Protein AF-A0A925D9B0-F1 (afdb_monomer_lite)

Structure (mmCIF, N/CA/C/O backbone):
data_AF-A0A925D9B0-F1
#
_entry.id   AF-A0A925D9B0-F1
#
loop_
_atom_site.group_PDB
_atom_site.id
_atom_site.type_symbol
_atom_site.label_atom_id
_atom_site.label_alt_id
_atom_site.label_comp_id
_atom_site.label_asym_id
_atom_site.label_entity_id
_atom_site.label_seq_id
_atom_site.pdbx_PDB_ins_code
_atom_site.Cartn_x
_atom_site.Cartn_y
_atom_site.Cartn_z
_atom_site.occupancy
_atom_site.B_iso_or_equiv
_atom_site.auth_seq_id
_atom_site.auth_comp_id
_atom_site.auth_asym_id
_atom_site.auth_atom_id
_atom_site.pdbx_PDB_model_num
ATOM 1 N N . LYS A 1 1 ? 9.500 -8.554 -19.413 1.00 49.38 1 LYS A N 1
ATOM 2 C CA . LYS A 1 1 ? 8.441 -7.551 -19.143 1.00 49.38 1 LYS A CA 1
ATOM 3 C C . LYS A 1 1 ? 9.084 -6.532 -18.208 1.00 49.38 1 LYS A C 1
ATOM 5 O O . LYS A 1 1 ? 9.432 -6.908 -17.099 1.00 49.38 1 LYS A O 1
ATOM 10 N N . ASP A 1 2 ? 9.442 -5.360 -18.733 1.00 49.19 2 ASP A N 1
ATOM 11 C CA . ASP A 1 2 ? 10.430 -4.440 -18.139 1.00 49.19 2 ASP A CA 1
ATOM 12 C C . ASP A 1 2 ? 9.743 -3.480 -17.149 1.00 49.19 2 ASP A C 1
ATOM 14 O O . ASP A 1 2 ? 9.476 -2.318 -17.451 1.00 49.19 2 ASP A O 1
ATOM 18 N N . TYR A 1 3 ? 9.327 -4.020 -15.999 1.00 53.19 3 TYR A N 1
ATOM 19 C CA . TYR A 1 3 ? 8.603 -3.273 -14.960 1.00 53.19 3 TYR A CA 1
ATOM 20 C C . TYR A 1 3 ? 9.513 -2.342 -14.144 1.00 53.19 3 TYR A C 1
ATOM 22 O O . TYR A 1 3 ? 9.013 -1.430 -13.491 1.00 53.19 3 TYR A O 1
ATOM 30 N N . ASP A 1 4 ? 10.834 -2.517 -14.250 1.00 57.78 4 ASP A N 1
ATOM 31 C CA . ASP A 1 4 ? 11.855 -1.750 -13.524 1.00 57.78 4 ASP A CA 1
ATOM 32 C C . ASP A 1 4 ? 11.921 -0.269 -13.974 1.00 57.78 4 ASP A C 1
ATOM 34 O O . ASP A 1 4 ? 12.551 0.556 -13.314 1.00 57.78 4 ASP A O 1
ATOM 38 N N . ARG A 1 5 ? 11.257 0.096 -15.085 1.00 58.03 5 ARG A N 1
ATOM 39 C CA . ARG A 1 5 ? 11.257 1.461 -15.649 1.00 58.03 5 ARG A CA 1
ATOM 40 C C . ARG A 1 5 ? 10.078 2.343 -15.239 1.00 58.03 5 ARG A C 1
ATOM 42 O O . ARG A 1 5 ? 10.077 3.515 -15.605 1.00 58.03 5 ARG A O 1
ATOM 49 N N . PHE A 1 6 ? 9.072 1.819 -14.537 1.00 63.75 6 PHE A N 1
ATOM 50 C CA . PHE A 1 6 ? 7.958 2.640 -14.054 1.00 63.75 6 PHE A CA 1
ATOM 51 C C . PHE A 1 6 ? 8.254 3.093 -12.620 1.00 63.75 6 PHE A C 1
ATOM 53 O O . PHE A 1 6 ? 8.197 2.267 -11.707 1.00 63.75 6 PHE A O 1
ATOM 60 N N . PRO A 1 7 ? 8.595 4.374 -12.387 1.00 65.81 7 PRO A N 1
ATOM 61 C CA . PRO A 1 7 ? 8.796 4.876 -11.038 1.00 65.81 7 PRO A CA 1
ATOM 62 C C . PRO A 1 7 ? 7.431 4.981 -10.354 1.00 65.81 7 PRO A C 1
ATOM 64 O O . PRO A 1 7 ? 6.760 5.997 -10.450 1.00 65.81 7 PRO A O 1
ATOM 67 N N . LEU A 1 8 ? 7.005 3.904 -9.697 1.00 77.56 8 LEU A N 1
ATOM 68 C CA . LEU A 1 8 ? 5.834 3.915 -8.825 1.00 77.56 8 LEU A CA 1
ATOM 69 C C . LEU A 1 8 ? 6.289 4.471 -7.474 1.00 77.56 8 LEU A C 1
ATOM 71 O O . LEU A 1 8 ? 6.809 3.726 -6.638 1.00 77.56 8 LEU A O 1
ATOM 75 N N . ALA A 1 9 ? 6.231 5.795 -7.330 1.00 76.62 9 ALA A N 1
ATOM 76 C CA . ALA A 1 9 ? 6.752 6.490 -6.160 1.00 76.62 9 ALA A CA 1
ATOM 77 C C . ALA A 1 9 ? 5.746 6.467 -5.008 1.00 76.62 9 ALA A C 1
ATOM 79 O O .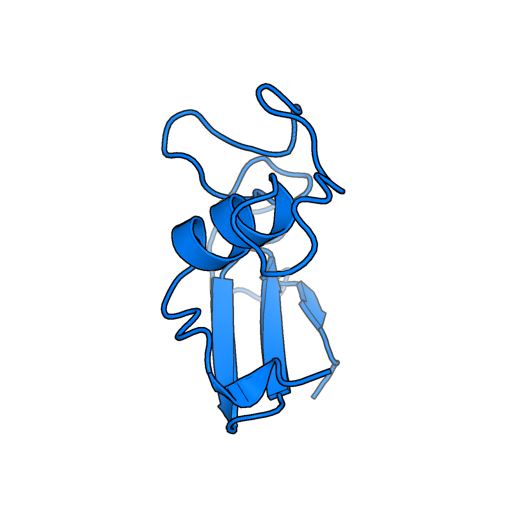 ALA A 1 9 ? 6.141 6.302 -3.853 1.00 76.62 9 ALA A O 1
ATOM 80 N N . ASP A 1 10 ? 4.457 6.590 -5.325 1.00 87.38 10 ASP A N 1
ATOM 81 C CA . ASP A 1 10 ? 3.390 6.673 -4.337 1.00 87.38 10 ASP A CA 1
ATOM 82 C C . ASP A 1 10 ? 2.141 5.852 -4.708 1.00 87.38 10 ASP A C 1
ATOM 84 O O . ASP A 1 10 ? 2.057 5.190 -5.744 1.00 87.38 10 ASP A O 1
ATOM 88 N N . ASN A 1 11 ? 1.146 5.876 -3.819 1.00 95.31 11 ASN A N 1
ATOM 89 C CA . ASN A 1 11 ? -0.116 5.162 -3.996 1.00 95.31 11 ASN A CA 1
ATOM 90 C C . ASN A 1 11 ? -0.848 5.558 -5.298 1.00 95.31 11 ASN A C 1
ATOM 92 O O . ASN A 1 11 ? -1.410 4.691 -5.977 1.00 95.31 11 ASN A O 1
ATOM 96 N N . ALA A 1 12 ? -0.842 6.842 -5.664 1.00 93.81 12 ALA A N 1
ATOM 97 C CA . ALA A 1 12 ? -1.539 7.310 -6.856 1.00 93.81 12 ALA A CA 1
ATOM 98 C C . ALA A 1 12 ? -0.875 6.767 -8.130 1.00 93.81 12 ALA A C 1
ATOM 100 O O . ALA A 1 12 ? -1.584 6.366 -9.057 1.00 93.81 12 ALA A O 1
ATOM 101 N N . ASP A 1 13 ? 0.455 6.642 -8.152 1.00 92.44 13 ASP A N 1
ATOM 102 C CA . ASP A 1 13 ? 1.176 5.996 -9.254 1.00 92.44 13 ASP A CA 1
ATOM 103 C C . ASP A 1 13 ? 0.794 4.518 -9.401 1.00 92.44 13 ASP A C 1
ATOM 105 O O . ASP A 1 13 ? 0.480 4.059 -10.505 1.00 92.44 13 ASP A O 1
ATOM 109 N N . PHE A 1 14 ? 0.763 3.767 -8.292 1.00 94.12 14 PHE A N 1
ATOM 110 C CA . PHE A 1 14 ? 0.303 2.372 -8.297 1.00 94.12 14 PHE A CA 1
ATOM 111 C C . PHE A 1 14 ? -1.139 2.264 -8.799 1.00 94.12 14 PHE A C 1
ATOM 113 O O . PHE A 1 14 ? -1.454 1.406 -9.626 1.00 94.12 14 PHE A O 1
ATOM 120 N N . THR A 1 15 ? -2.014 3.157 -8.343 1.00 96.06 15 THR A N 1
ATOM 121 C CA . THR A 1 15 ? -3.422 3.188 -8.750 1.00 96.06 15 THR A CA 1
ATOM 122 C C . THR A 1 15 ? -3.558 3.465 -10.244 1.00 96.06 15 THR A C 1
ATOM 124 O O . THR A 1 15 ? -4.249 2.732 -10.952 1.00 96.06 15 THR A O 1
ATOM 127 N N . ALA A 1 16 ? -2.844 4.466 -10.756 1.00 94.38 16 ALA A N 1
ATOM 128 C CA . ALA A 1 16 ? -2.807 4.802 -12.172 1.00 94.38 16 ALA A CA 1
ATOM 129 C C . ALA A 1 16 ? -2.294 3.635 -13.028 1.00 94.38 16 ALA A C 1
ATOM 131 O O . ALA A 1 16 ? -2.890 3.313 -14.062 1.00 94.38 16 ALA A O 1
ATOM 132 N N . PHE A 1 17 ? -1.225 2.972 -12.583 1.00 94.06 17 PHE A N 1
ATOM 133 C CA . PHE A 1 17 ? -0.697 1.780 -13.237 1.00 94.06 17 PHE A CA 1
ATOM 134 C C . PHE A 1 17 ? -1.757 0.675 -13.301 1.00 94.06 17 PHE A C 1
ATOM 136 O O . PHE A 1 17 ? -1.989 0.111 -14.373 1.00 94.06 17 PHE A O 1
ATOM 143 N N . LEU A 1 18 ? -2.459 0.404 -12.195 1.00 94.62 18 LEU A N 1
ATOM 144 C CA . LEU A 1 18 ? -3.523 -0.605 -12.129 1.00 94.62 18 LEU A CA 1
ATOM 145 C C . LEU A 1 18 ? -4.761 -0.248 -12.968 1.00 94.62 18 LEU A C 1
ATOM 147 O O . LEU A 1 18 ? -5.456 -1.148 -13.442 1.00 94.62 18 LEU A O 1
ATOM 151 N N . GLN A 1 19 ? -5.003 1.042 -13.202 1.00 96.00 19 GLN A N 1
ATOM 152 C CA . GLN A 1 19 ? -6.077 1.567 -14.052 1.00 96.00 19 GLN A CA 1
ATOM 153 C C . GLN A 1 19 ? -5.714 1.654 -15.543 1.00 96.00 19 GLN A C 1
ATOM 155 O O . GLN A 1 19 ? -6.463 2.226 -16.332 1.00 96.00 19 GLN A O 1
ATOM 160 N N . GLY A 1 20 ? -4.587 1.072 -15.958 1.00 94.38 20 GLY A N 1
ATOM 161 C CA . GLY A 1 20 ? -4.220 0.983 -17.371 1.00 94.38 20 GLY A CA 1
ATOM 162 C C . GLY A 1 20 ? -3.141 1.960 -17.821 1.00 94.38 20 GLY A C 1
ATOM 163 O O . GLY A 1 20 ? -2.713 1.864 -18.972 1.00 94.38 20 GLY A O 1
ATOM 164 N N . LYS A 1 21 ? -2.611 2.831 -16.945 1.00 93.06 21 LYS A N 1
ATOM 165 C CA . LYS A 1 21 ? -1.384 3.606 -17.230 1.00 93.06 21 LYS A CA 1
ATOM 166 C C . LYS A 1 21 ? -0.132 2.738 -17.066 1.00 93.06 21 LYS A C 1
ATOM 168 O O . LYS A 1 21 ? 0.815 3.092 -16.375 1.00 93.06 21 LYS A O 1
ATOM 173 N N . ASN A 1 22 ? -0.155 1.572 -17.699 1.00 91.81 22 ASN A N 1
ATOM 174 C CA . ASN A 1 22 ? 0.930 0.604 -17.742 1.00 91.81 22 ASN A CA 1
ATOM 175 C C . ASN A 1 22 ? 1.261 0.258 -19.206 1.00 91.81 22 ASN A C 1
ATOM 177 O O . ASN A 1 22 ? 0.428 0.483 -20.090 1.00 91.81 22 ASN A O 1
ATOM 181 N N . PRO A 1 23 ? 2.439 -0.331 -19.491 1.00 90.69 23 PRO A N 1
ATOM 182 C CA . PRO A 1 23 ? 2.865 -0.639 -20.862 1.00 90.69 23 PRO A CA 1
ATOM 183 C C . PRO A 1 23 ? 1.904 -1.529 -21.659 1.00 90.69 23 PRO A C 1
ATOM 185 O O . PRO A 1 23 ? 1.930 -1.522 -22.885 1.00 90.69 23 PRO A O 1
ATOM 188 N N . HIS A 1 24 ? 1.056 -2.296 -20.972 1.00 91.62 24 HIS A N 1
ATOM 189 C CA . HIS A 1 24 ? 0.114 -3.220 -21.597 1.00 91.62 24 HIS A CA 1
ATOM 190 C C . HIS A 1 24 ? -1.265 -2.602 -21.827 1.00 91.62 24 HIS A C 1
ATOM 192 O O . HIS A 1 24 ? -2.098 -3.242 -22.461 1.00 91.62 24 HIS A O 1
ATOM 198 N N . ARG A 1 25 ? -1.511 -1.378 -21.335 1.00 92.62 25 ARG A N 1
ATOM 199 C CA . ARG A 1 25 ? -2.807 -0.685 -21.415 1.00 92.62 25 ARG A CA 1
ATOM 200 C C . ARG A 1 25 ? -3.976 -1.514 -20.866 1.00 92.62 25 ARG A C 1
ATOM 202 O O . ARG A 1 25 ? -5.111 -1.366 -21.307 1.00 92.62 25 ARG A O 1
ATOM 209 N N . VAL A 1 26 ? -3.697 -2.387 -19.897 1.00 94.50 26 VAL A N 1
ATOM 210 C CA . VAL A 1 26 ? -4.708 -3.231 -19.246 1.00 94.50 26 VAL A CA 1
ATOM 211 C C . VAL A 1 26 ? -5.137 -2.578 -17.943 1.00 94.50 26 VAL A C 1
ATOM 213 O O . VAL A 1 26 ? -4.305 -2.360 -17.067 1.00 94.50 26 VAL A O 1
ATOM 216 N N . ALA A 1 27 ? -6.428 -2.299 -17.795 1.00 95.94 27 ALA A N 1
ATOM 217 C CA . ALA A 1 27 ? -7.001 -1.864 -16.527 1.00 95.94 27 ALA A CA 1
ATOM 218 C C . ALA A 1 27 ? -7.439 -3.091 -15.712 1.00 95.94 27 ALA A C 1
ATOM 220 O O . ALA A 1 27 ? -8.461 -3.704 -16.012 1.00 95.94 27 ALA A O 1
ATOM 221 N N . TRP A 1 28 ? -6.668 -3.451 -14.683 1.00 95.56 28 TRP A N 1
ATOM 222 C CA . TRP A 1 28 ? -7.065 -4.487 -13.717 1.00 95.56 28 TRP A CA 1
ATOM 223 C C . TRP A 1 28 ? -8.095 -3.962 -12.721 1.00 95.56 28 TRP A C 1
ATOM 225 O O . TRP A 1 28 ? -8.964 -4.701 -12.270 1.00 95.56 28 TRP A O 1
ATOM 235 N N . ILE A 1 29 ? -8.013 -2.670 -12.409 1.00 94.94 29 ILE A N 1
ATOM 236 C CA . ILE A 1 29 ? -9.014 -1.945 -11.637 1.00 94.94 29 ILE A CA 1
ATOM 237 C C . ILE A 1 29 ? -9.618 -0.910 -12.578 1.00 94.94 29 ILE A C 1
ATOM 239 O O . ILE A 1 29 ? -8.907 -0.075 -13.128 1.00 94.94 29 ILE A O 1
ATOM 243 N N . ARG A 1 30 ? -10.931 -0.962 -12.799 1.00 94.38 30 ARG A N 1
ATOM 244 C CA . ARG A 1 30 ? -11.608 0.021 -13.656 1.00 94.38 30 ARG A CA 1
ATOM 245 C C . ARG A 1 30 ? -11.668 1.406 -12.986 1.00 94.38 30 ARG A C 1
ATOM 247 O O . ARG A 1 30 ? -11.747 1.479 -11.757 1.00 94.38 30 ARG A O 1
ATOM 254 N N . PRO A 1 31 ? -11.692 2.508 -13.752 1.00 90.62 31 PRO A N 1
ATOM 255 C CA . PRO A 1 31 ? -12.048 3.819 -13.213 1.00 90.62 31 PRO A CA 1
ATOM 256 C C . PRO A 1 31 ? -13.395 3.775 -12.470 1.00 90.62 31 PRO A C 1
ATOM 258 O O . PRO A 1 31 ? -14.306 3.053 -12.876 1.00 90.62 31 PRO A O 1
ATOM 261 N N . GLY A 1 32 ? -13.509 4.511 -11.361 1.00 92.81 32 GLY A N 1
ATOM 262 C CA . GLY A 1 32 ? -14.706 4.505 -10.506 1.00 92.81 32 GLY A CA 1
ATOM 263 C C . GLY A 1 32 ? -14.886 3.244 -9.649 1.00 92.81 32 GLY A C 1
ATOM 264 O O . GLY A 1 32 ? -15.954 3.035 -9.079 1.00 92.81 32 GLY A O 1
ATOM 265 N N . HIS A 1 33 ? -13.874 2.374 -9.562 1.00 96.25 33 HIS A N 1
ATOM 266 C CA . HIS A 1 33 ? -13.921 1.223 -8.664 1.00 96.25 33 HIS A CA 1
ATOM 267 C C . HIS A 1 33 ? -14.008 1.669 -7.188 1.00 96.25 33 HIS A C 1
ATOM 269 O O . HIS A 1 33 ? -13.251 2.557 -6.802 1.00 96.25 33 HIS A O 1
ATOM 275 N N . PRO A 1 34 ? -14.833 1.026 -6.334 1.00 95.94 34 PRO A N 1
ATOM 276 C CA . PRO A 1 34 ? -15.026 1.437 -4.934 1.00 95.94 34 PRO A CA 1
ATOM 277 C C . PRO A 1 34 ? -13.758 1.456 -4.071 1.00 95.94 34 PRO A C 1
ATOM 279 O O . PRO A 1 34 ? -13.703 2.156 -3.071 1.00 95.94 34 PRO A O 1
ATOM 282 N N . ALA A 1 35 ? -12.740 0.684 -4.457 1.00 96.38 35 ALA A N 1
ATOM 283 C CA . ALA A 1 35 ? -11.438 0.669 -3.787 1.00 96.38 35 ALA A CA 1
ATOM 284 C C . ALA A 1 35 ? -10.528 1.852 -4.168 1.00 96.38 35 ALA A C 1
ATOM 286 O O . ALA A 1 35 ? -9.381 1.878 -3.745 1.00 96.38 35 ALA A O 1
ATOM 287 N N . VAL A 1 36 ? -10.981 2.787 -5.009 1.00 97.88 36 VAL A N 1
ATOM 288 C CA . VAL A 1 36 ? -10.221 3.984 -5.385 1.00 97.88 36 VAL A CA 1
ATOM 289 C C . VAL A 1 36 ? -10.974 5.212 -4.895 1.00 97.88 36 VAL A C 1
ATOM 291 O O . VAL A 1 36 ? -12.126 5.430 -5.265 1.00 97.88 36 VAL A O 1
ATOM 294 N N . ASN A 1 37 ? -10.326 6.016 -4.054 1.00 95.94 37 ASN A N 1
ATOM 295 C CA . ASN A 1 37 ? -10.932 7.222 -3.500 1.00 95.94 37 ASN A CA 1
ATOM 296 C C . ASN A 1 37 ? -10.903 8.405 -4.490 1.00 95.94 37 ASN A C 1
ATOM 298 O O . ASN A 1 37 ? -10.317 8.338 -5.572 1.00 95.94 37 ASN A O 1
ATOM 302 N N . ALA A 1 38 ? -11.514 9.525 -4.092 1.00 95.12 38 ALA A N 1
ATOM 303 C CA . ALA A 1 38 ? -11.572 10.748 -4.898 1.00 95.12 38 ALA A CA 1
ATOM 304 C C . ALA A 1 38 ? -10.192 11.372 -5.193 1.00 95.12 38 ALA A C 1
ATOM 306 O O . ALA A 1 38 ? -10.051 12.100 -6.170 1.00 95.12 38 ALA A O 1
ATOM 307 N N . SER A 1 39 ? -9.172 11.056 -4.391 1.00 94.94 39 SER A N 1
ATOM 308 C CA . SER A 1 39 ? -7.782 11.483 -4.602 1.00 94.94 39 SER A CA 1
ATOM 309 C C . SER A 1 39 ? -6.994 10.530 -5.510 1.00 94.94 39 SER A C 1
ATOM 311 O O . SER A 1 39 ? -5.772 10.629 -5.579 1.00 94.94 39 SER A O 1
ATOM 313 N N . HIS A 1 40 ? -7.670 9.594 -6.187 1.00 95.31 40 HIS A N 1
ATOM 314 C CA . HIS A 1 40 ? -7.070 8.560 -7.037 1.00 95.31 40 HIS A CA 1
ATOM 315 C C . HIS A 1 40 ? -6.097 7.632 -6.303 1.00 95.31 40 HIS A C 1
ATOM 317 O O . HIS A 1 40 ? -5.116 7.169 -6.882 1.00 95.31 40 HIS A O 1
ATOM 323 N N . GLN A 1 41 ? -6.382 7.337 -5.036 1.00 97.25 41 GLN A N 1
ATOM 324 C CA . GLN A 1 41 ? -5.596 6.404 -4.239 1.00 97.25 41 GLN A CA 1
ATOM 325 C C . GLN A 1 41 ? -6.358 5.102 -4.016 1.00 97.25 41 GLN A C 1
ATOM 327 O O . GLN A 1 41 ? -7.552 5.117 -3.707 1.00 97.25 41 GLN A O 1
ATOM 332 N N . LEU A 1 42 ? -5.648 3.984 -4.113 1.00 97.56 42 LEU A N 1
ATOM 333 C CA . LEU A 1 42 ? -6.115 2.672 -3.710 1.00 97.56 42 LEU A CA 1
ATOM 334 C C . LEU A 1 42 ? -6.269 2.635 -2.188 1.00 97.56 42 LEU A C 1
ATOM 336 O O . LEU A 1 42 ? -5.325 2.925 -1.443 1.00 97.56 42 LEU A O 1
ATOM 340 N N . THR A 1 43 ? -7.457 2.269 -1.733 1.00 98.00 43 THR A N 1
ATOM 341 C CA . THR A 1 43 ? -7.795 2.170 -0.319 1.00 98.00 43 THR A CA 1
ATOM 342 C C . THR A 1 43 ? -7.869 0.724 0.139 1.00 98.00 43 THR A C 1
ATOM 344 O O . THR A 1 43 ? -8.172 -0.185 -0.633 1.00 98.00 43 THR A O 1
ATOM 347 N N . ASP A 1 44 ? -7.640 0.518 1.428 1.00 97.06 44 ASP A N 1
ATOM 348 C CA . ASP A 1 44 ? -7.960 -0.728 2.098 1.00 97.06 44 ASP A CA 1
ATOM 349 C C . ASP A 1 44 ? -9.475 -0.909 2.296 1.00 97.06 44 ASP A C 1
ATOM 351 O O . ASP A 1 44 ? -10.304 -0.094 1.873 1.00 97.06 44 ASP A O 1
ATOM 355 N N . ARG A 1 45 ? -9.845 -2.010 2.959 1.00 95.56 45 ARG A N 1
ATOM 356 C CA . ARG A 1 45 ? -11.239 -2.375 3.244 1.00 95.56 45 ARG A CA 1
ATOM 357 C C . ARG A 1 45 ? -11.968 -1.350 4.121 1.00 95.56 45 ARG A C 1
ATOM 359 O O . ARG A 1 45 ? -13.196 -1.310 4.098 1.00 95.56 45 ARG A O 1
ATOM 366 N N . TRP A 1 46 ? -11.242 -0.538 4.885 1.00 95.81 46 TRP A N 1
ATOM 367 C CA . TRP A 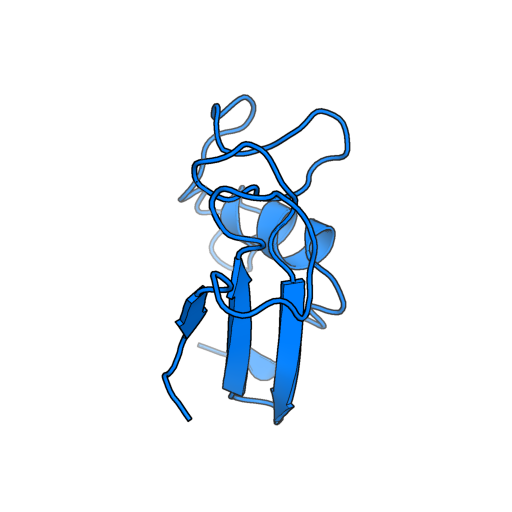1 46 ? -11.802 0.467 5.789 1.00 95.81 46 TRP A CA 1
ATOM 368 C C . TRP A 1 46 ? -11.808 1.874 5.176 1.00 95.81 46 TRP A C 1
ATOM 370 O O . TRP A 1 46 ? -12.162 2.841 5.853 1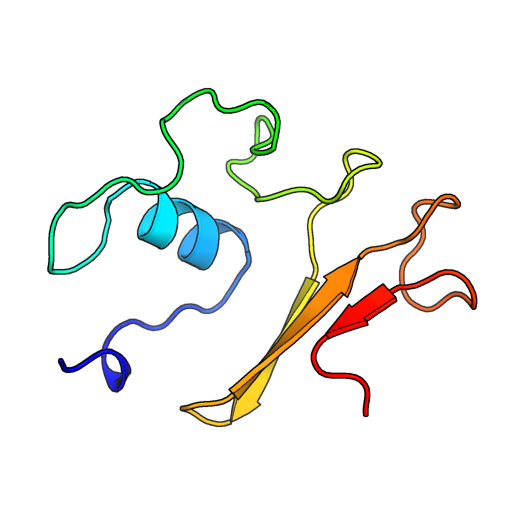.00 95.81 46 TRP A O 1
ATOM 380 N N . GLY A 1 47 ? -11.470 1.987 3.886 1.00 95.75 47 GLY A N 1
ATOM 381 C CA . GLY A 1 47 ? -11.503 3.235 3.127 1.00 95.75 47 GLY A CA 1
ATOM 382 C C . GLY A 1 47 ? -10.287 4.130 3.362 1.00 95.75 47 GLY A C 1
ATOM 383 O O . GLY A 1 47 ? -10.323 5.311 3.005 1.00 95.75 47 GLY A O 1
ATOM 384 N N . ARG A 1 48 ? -9.210 3.609 3.963 1.00 97.62 48 ARG A N 1
ATOM 385 C CA . ARG A 1 48 ? -7.964 4.357 4.160 1.00 97.62 48 ARG A CA 1
ATOM 386 C C . ARG A 1 48 ? -6.980 4.085 3.030 1.00 97.62 48 ARG A C 1
ATOM 388 O O . ARG A 1 48 ? -6.891 2.946 2.581 1.00 97.62 48 ARG A O 1
ATOM 395 N N . PRO A 1 49 ? -6.248 5.100 2.538 1.00 97.75 49 PRO A N 1
ATOM 396 C CA . PRO A 1 49 ? -5.224 4.880 1.525 1.00 97.75 49 PRO A CA 1
ATOM 397 C C . PRO A 1 49 ? -4.189 3.859 2.001 1.00 97.75 49 PRO A C 1
ATOM 399 O O . PRO A 1 49 ? -3.654 3.988 3.101 1.00 97.75 49 PRO A O 1
ATOM 402 N N . LEU A 1 50 ? -3.890 2.873 1.158 1.00 97.38 50 LEU A N 1
ATOM 403 C CA . LEU A 1 50 ? -2.803 1.932 1.413 1.00 97.38 50 LEU A CA 1
ATOM 404 C C . LEU A 1 50 ? -1.458 2.662 1.407 1.00 97.38 50 LEU A C 1
ATOM 406 O O . LEU A 1 50 ? -1.207 3.523 0.559 1.00 97.38 50 LEU A O 1
ATOM 410 N N . PHE A 1 51 ? -0.566 2.283 2.313 1.00 95.50 51 PHE A N 1
ATOM 411 C CA . PHE A 1 51 ? 0.807 2.765 2.306 1.00 95.50 51 PHE A CA 1
ATOM 412 C C . PHE A 1 51 ? 1.696 1.794 1.526 1.00 95.50 51 PHE A C 1
ATOM 414 O O . PHE A 1 51 ? 1.739 0.601 1.826 1.00 95.50 51 PHE A O 1
ATOM 421 N N . PHE A 1 52 ? 2.402 2.313 0.522 1.00 93.88 52 PHE A N 1
ATOM 422 C CA . PHE A 1 52 ? 3.352 1.561 -0.293 1.00 93.88 52 PHE A CA 1
ATOM 423 C C . PHE A 1 52 ? 4.769 1.898 0.176 1.00 93.88 52 PHE A C 1
ATOM 425 O O . PHE A 1 52 ? 5.245 3.016 -0.010 1.00 93.88 52 PHE A O 1
ATOM 432 N N . HIS A 1 53 ? 5.450 0.934 0.787 1.00 89.62 53 HIS A N 1
ATOM 433 C CA . HIS A 1 53 ? 6.827 1.064 1.241 1.00 89.62 53 HIS A CA 1
ATOM 434 C C . HIS A 1 53 ? 7.765 0.355 0.268 1.00 89.62 53 HIS A C 1
ATOM 436 O O . HIS A 1 53 ? 7.805 -0.874 0.211 1.00 89.62 53 HIS A O 1
ATOM 442 N N . ARG A 1 54 ? 8.521 1.116 -0.525 1.00 87.56 54 ARG A N 1
ATOM 443 C CA . ARG A 1 54 ? 9.498 0.528 -1.443 1.00 87.56 54 ARG A CA 1
ATOM 444 C C . ARG A 1 54 ? 10.749 0.098 -0.678 1.00 87.56 54 ARG A C 1
ATOM 446 O O . ARG A 1 54 ? 11.551 0.938 -0.288 1.00 87.56 54 ARG A O 1
ATOM 453 N N . GLU A 1 55 ? 10.919 -1.208 -0.517 1.00 87.88 55 GLU A N 1
ATOM 454 C CA . GLU A 1 55 ? 12.072 -1.817 0.159 1.00 87.88 55 GLU A CA 1
ATOM 455 C C . GLU A 1 55 ? 13.256 -2.001 -0.802 1.00 87.88 55 GLU A C 1
ATOM 457 O O . GLU A 1 55 ? 14.415 -1.894 -0.413 1.00 87.88 55 GLU A O 1
ATOM 462 N N . SER A 1 56 ? 12.980 -2.275 -2.082 1.00 86.06 56 SER A N 1
ATOM 463 C CA . SER A 1 56 ? 13.994 -2.381 -3.139 1.00 86.06 56 SER A CA 1
ATOM 464 C C . SER A 1 56 ? 13.395 -2.083 -4.517 1.00 86.06 56 SER A C 1
ATOM 466 O O . SER A 1 56 ? 12.199 -1.826 -4.642 1.00 86.06 56 SER A O 1
ATOM 468 N N . SER A 1 57 ? 14.200 -2.166 -5.581 1.00 80.06 57 SER A N 1
ATOM 469 C CA . SER A 1 57 ? 13.712 -2.021 -6.962 1.00 80.06 57 SER A CA 1
ATOM 470 C C . SER A 1 57 ? 12.640 -3.046 -7.350 1.00 80.06 57 SER A C 1
ATOM 472 O O . SER A 1 57 ? 11.825 -2.763 -8.220 1.00 80.06 57 SER A O 1
ATOM 474 N N . ARG A 1 58 ? 12.618 -4.219 -6.703 1.00 83.00 58 ARG A N 1
ATOM 475 C CA . ARG A 1 58 ? 11.706 -5.331 -7.032 1.00 83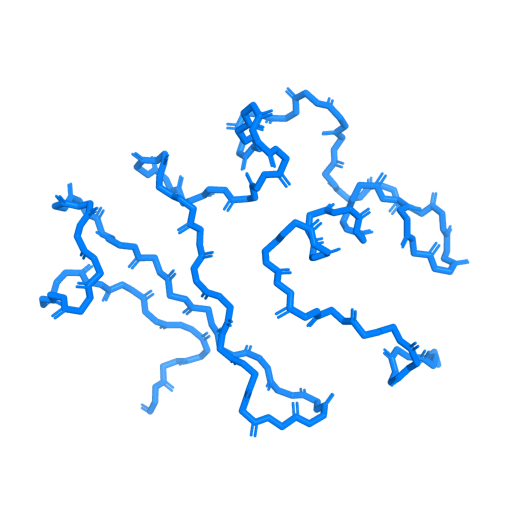.00 58 ARG A CA 1
ATOM 476 C C . ARG A 1 58 ? 10.755 -5.704 -5.902 1.00 83.00 58 ARG A C 1
ATOM 478 O O . ARG A 1 58 ? 10.023 -6.684 -6.022 1.00 83.00 58 ARG A O 1
ATOM 485 N N . ARG A 1 59 ? 10.785 -4.966 -4.792 1.00 87.00 59 ARG A N 1
ATOM 486 C CA . ARG A 1 59 ? 9.999 -5.287 -3.602 1.00 87.00 59 ARG A CA 1
ATOM 487 C C . ARG A 1 59 ? 9.391 -4.027 -3.014 1.00 87.00 59 ARG A C 1
ATOM 489 O O . ARG A 1 59 ? 10.106 -3.123 -2.586 1.00 87.00 59 ARG A O 1
ATOM 496 N N . THR A 1 60 ? 8.068 -4.022 -2.979 1.00 90.12 60 THR A N 1
ATOM 497 C CA . THR A 1 60 ? 7.263 -3.005 -2.316 1.00 90.12 60 THR A CA 1
ATOM 498 C C . THR A 1 60 ? 6.380 -3.713 -1.308 1.00 90.12 60 THR A C 1
ATOM 500 O O . THR A 1 60 ? 5.594 -4.581 -1.690 1.00 90.12 60 THR A O 1
ATOM 503 N N . ALA A 1 61 ? 6.527 -3.358 -0.038 1.00 92.62 61 ALA A N 1
ATOM 504 C CA . ALA A 1 61 ? 5.608 -3.772 1.001 1.00 92.62 61 ALA A CA 1
ATOM 505 C C . ALA A 1 61 ? 4.385 -2.850 1.015 1.00 92.62 61 ALA A C 1
ATOM 507 O O . ALA A 1 61 ? 4.456 -1.665 0.688 1.00 92.62 61 ALA A O 1
ATOM 508 N N . LEU A 1 62 ? 3.252 -3.416 1.389 1.00 94.88 62 LEU A N 1
ATOM 509 C CA . LEU A 1 62 ? 1.961 -2.768 1.476 1.00 94.88 62 LEU A CA 1
ATOM 510 C C . LEU A 1 62 ? 1.515 -2.778 2.933 1.00 94.88 62 LEU A C 1
ATOM 512 O O . LEU A 1 62 ? 1.645 -3.798 3.607 1.00 94.88 62 LEU A O 1
ATOM 516 N N . ARG A 1 63 ? 0.965 -1.666 3.409 1.00 96.81 63 ARG A N 1
ATOM 517 C CA . ARG A 1 63 ? 0.397 -1.549 4.752 1.00 96.81 63 ARG A CA 1
ATOM 518 C C . ARG A 1 63 ? -1.011 -0.969 4.673 1.00 96.81 63 ARG A C 1
ATOM 520 O O . ARG A 1 63 ? -1.224 0.068 4.046 1.00 96.81 63 ARG A O 1
ATOM 527 N N . SER A 1 64 ? -1.958 -1.658 5.296 1.00 97.94 64 SER A N 1
ATOM 528 C CA . SER A 1 64 ? -3.313 -1.171 5.563 1.00 97.94 64 SER A CA 1
ATOM 529 C C . SER A 1 64 ? -3.389 -0.669 6.997 1.00 97.94 64 SER A C 1
ATOM 531 O O . SER A 1 64 ? -2.819 -1.309 7.875 1.00 97.94 64 SER A O 1
ATOM 533 N N . ALA A 1 65 ? -4.118 0.431 7.202 1.00 97.81 65 ALA A N 1
ATOM 534 C CA . ALA A 1 65 ? -4.275 1.106 8.494 1.00 97.81 65 ALA A CA 1
ATOM 535 C C . ALA A 1 65 ? -5.303 0.430 9.422 1.00 97.81 65 ALA 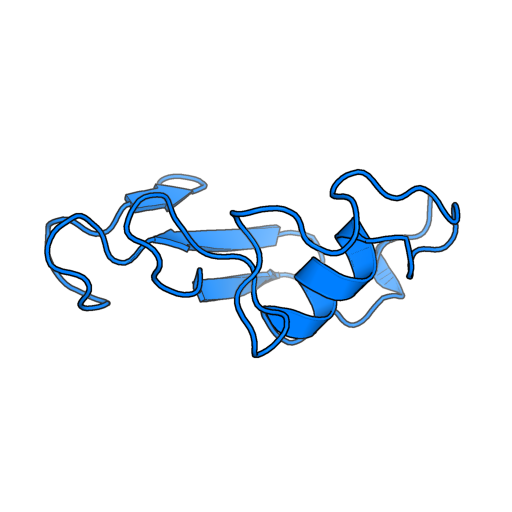A C 1
ATOM 537 O O . ALA A 1 65 ? -5.831 1.070 10.322 1.00 97.81 65 ALA A O 1
ATOM 538 N N . GLY A 1 66 ? -5.691 -0.810 9.116 1.00 97.38 66 GLY A N 1
ATOM 539 C CA . GLY A 1 66 ? -6.576 -1.594 9.966 1.00 97.38 66 GLY A CA 1
ATOM 540 C C . GLY A 1 66 ? -7.979 -1.003 10.202 1.00 97.38 66 GLY A C 1
ATOM 541 O O . GLY A 1 66 ? -8.400 -0.014 9.584 1.00 97.38 66 GLY A O 1
ATOM 542 N N . PRO A 1 67 ? -8.766 -1.661 11.071 1.00 98.12 67 PRO A N 1
ATOM 543 C CA . PRO A 1 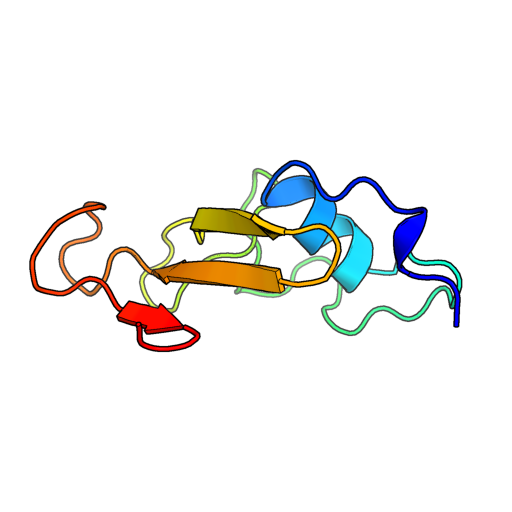67 ? -10.027 -1.138 11.583 1.00 98.12 67 PRO A CA 1
ATOM 544 C C . PRO A 1 67 ? -9.956 0.245 12.240 1.00 98.12 67 PRO A C 1
ATOM 546 O O . PRO A 1 67 ? -10.934 0.991 12.123 1.00 98.12 67 PRO A O 1
ATOM 549 N N . ASP A 1 68 ? -8.867 0.580 12.938 1.00 97.88 68 ASP A N 1
ATOM 550 C CA . ASP A 1 68 ? -8.734 1.834 13.689 1.00 97.88 68 ASP A CA 1
ATOM 551 C C . ASP A 1 68 ? -8.426 3.048 12.794 1.00 97.88 68 ASP A C 1
ATOM 553 O O . ASP A 1 68 ? -8.708 4.190 13.174 1.00 97.88 68 ASP A O 1
ATOM 557 N N . ARG A 1 69 ? -7.984 2.781 11.554 1.00 97.19 69 ARG A N 1
ATOM 558 C CA . ARG A 1 69 ? -7.711 3.738 10.474 1.00 97.19 69 ARG A CA 1
ATOM 559 C C . ARG A 1 69 ? -6.478 4.614 10.697 1.00 97.19 69 ARG A C 1
ATOM 561 O O . ARG A 1 69 ? -6.322 5.619 9.984 1.00 97.19 69 ARG A O 1
ATOM 568 N N . ILE A 1 70 ? -5.614 4.248 11.633 1.00 97.12 70 ILE A N 1
ATOM 569 C CA . ILE A 1 70 ? -4.393 4.955 12.005 1.00 97.12 70 ILE A CA 1
ATOM 570 C C . ILE A 1 70 ? -3.211 4.074 11.600 1.00 97.12 70 ILE A C 1
ATOM 572 O O . ILE A 1 70 ? -3.162 2.902 11.916 1.00 97.12 70 ILE A O 1
ATOM 576 N N . LEU A 1 71 ? -2.244 4.629 10.867 1.00 96.31 71 LEU A N 1
ATOM 577 C CA . LEU A 1 71 ? -1.036 3.869 10.540 1.00 96.31 71 LEU A CA 1
ATOM 578 C C . LEU A 1 71 ? -0.139 3.732 11.775 1.00 96.31 71 LEU A C 1
ATOM 580 O O . LEU A 1 71 ? -0.072 4.633 12.611 1.00 96.31 71 LEU A O 1
ATOM 584 N N . TRP A 1 72 ? 0.644 2.656 11.794 1.00 95.69 72 TRP A N 1
ATOM 585 C CA . TRP A 1 72 ? 1.642 2.331 12.818 1.00 95.69 72 TRP A CA 1
ATOM 586 C C . TRP A 1 72 ? 1.052 1.961 14.180 1.00 95.69 72 TRP A C 1
ATOM 588 O O . TRP A 1 72 ? 1.687 2.151 15.218 1.00 95.69 72 TRP A O 1
ATOM 598 N N . THR A 1 73 ? -0.139 1.381 14.163 1.00 97.00 73 THR A N 1
ATOM 599 C CA . THR A 1 73 ? -0.812 0.779 15.314 1.00 97.00 73 THR A CA 1
ATOM 600 C C . THR A 1 73 ? -0.750 -0.747 15.218 1.00 97.00 73 THR A C 1
ATOM 602 O O . THR A 1 73 ? -0.187 -1.324 14.283 1.00 97.00 73 THR A O 1
ATOM 605 N N . SER A 1 74 ? -1.255 -1.438 16.240 1.00 96.88 74 SER A N 1
ATOM 606 C CA . SER A 1 74 ? -1.155 -2.898 16.331 1.00 96.88 74 SER A CA 1
ATOM 607 C C . SER A 1 74 ? -2.115 -3.656 15.411 1.00 96.88 74 SER A C 1
ATOM 609 O O . SER A 1 74 ? -1.962 -4.865 15.261 1.00 96.88 74 SER A O 1
ATOM 611 N N . ASP A 1 75 ? -3.121 -2.993 14.843 1.00 97.19 75 ASP A N 1
ATOM 612 C CA . ASP A 1 75 ? -4.101 -3.585 13.926 1.00 97.19 75 ASP A CA 1
ATOM 613 C C . ASP A 1 75 ? -3.753 -3.380 12.442 1.00 97.19 75 ASP A C 1
ATOM 615 O O . ASP A 1 75 ? -4.473 -3.874 11.566 1.00 97.19 75 ASP A O 1
ATOM 619 N N . ASP A 1 76 ? -2.626 -2.723 12.156 1.00 97.25 76 ASP A N 1
ATOM 620 C CA . ASP A 1 76 ? -2.069 -2.626 10.814 1.00 97.25 76 ASP A CA 1
ATOM 621 C C . ASP A 1 76 ? -1.833 -4.012 10.200 1.00 97.25 76 ASP A C 1
ATOM 623 O O . ASP A 1 76 ? -1.228 -4.906 10.799 1.00 97.25 76 ASP A O 1
ATOM 627 N N . VAL A 1 77 ? -2.219 -4.164 8.933 1.00 97.31 77 VAL A N 1
ATOM 628 C CA . VAL A 1 77 ? -1.935 -5.374 8.152 1.00 97.31 77 VAL A CA 1
ATOM 629 C C . VAL A 1 77 ? -0.827 -5.068 7.157 1.00 97.31 77 VAL A C 1
ATOM 631 O O . VAL A 1 77 ? -0.978 -4.182 6.314 1.00 97.31 77 VAL A O 1
ATOM 634 N N . VAL A 1 78 ? 0.276 -5.817 7.230 1.00 96.50 78 VAL A N 1
ATOM 635 C CA . VAL A 1 78 ? 1.450 -5.647 6.362 1.00 96.50 78 VAL A CA 1
ATOM 636 C C . VAL A 1 78 ? 1.613 -6.854 5.442 1.00 96.50 78 VAL A C 1
ATOM 638 O O . VAL A 1 78 ? 1.497 -7.999 5.877 1.00 96.50 78 VAL A O 1
ATOM 641 N N . TRP A 1 79 ? 1.898 -6.597 4.166 1.00 94.62 79 TRP A N 1
ATOM 642 C CA . TRP A 1 79 ? 2.217 -7.625 3.181 1.00 94.62 79 TRP A CA 1
ATOM 643 C C . TRP A 1 79 ? 3.415 -7.224 2.305 1.00 94.62 79 TRP A C 1
ATOM 645 O O . TRP A 1 79 ? 3.411 -6.118 1.772 1.00 94.62 79 TRP A O 1
ATOM 655 N N . PRO A 1 80 ? 4.386 -8.111 2.038 1.00 92.44 80 PRO A N 1
ATOM 656 C CA . PRO A 1 80 ? 4.572 -9.402 2.695 1.00 92.44 80 PRO A CA 1
ATOM 657 C C . PRO A 1 80 ? 4.788 -9.223 4.200 1.00 92.44 80 PRO A C 1
ATOM 659 O O . PRO A 1 80 ? 5.267 -8.180 4.641 1.00 92.44 80 PRO A O 1
ATOM 662 N N . VAL A 1 81 ? 4.389 -10.229 4.976 1.00 86.75 81 VAL A N 1
ATOM 663 C CA . VAL A 1 81 ? 4.656 -10.237 6.418 1.00 86.75 81 VAL A CA 1
ATOM 664 C C . VAL A 1 81 ? 6.184 -10.245 6.605 1.00 86.75 81 VAL A C 1
ATOM 666 O O . VAL A 1 81 ? 6.845 -11.009 5.890 1.00 86.75 81 VAL A O 1
ATOM 669 N N . PRO A 1 82 ? 6.743 -9.362 7.452 1.00 72.88 82 PRO A N 1
ATOM 670 C CA . PRO A 1 82 ? 8.178 -9.321 7.723 1.00 72.88 82 PRO A CA 1
ATOM 671 C C . PRO A 1 82 ? 8.712 -10.618 8.340 1.00 72.88 82 PRO A C 1
ATOM 673 O O . PRO A 1 82 ? 7.937 -11.321 9.028 1.00 72.88 82 PRO A O 1
#

pLDDT: mean 90.36, std 11.53, range [49.19, 98.12]

Sequence (82 aa):
KDYDRFPLADNADFTAFLQGKNPHRVAWIRPGHPAVNASHQLTDRWGRPLFFHRESSRRTALRSAGPDRILWTSDDVVWPVP

Secondary structure (DSSP, 8-state):
--GGGS---SHHHHHHHHBT-STT--BSS-TT-TTB-TTS-BB-TTSPBPEEEEEETTEEEEEE-TTTT-TTSTT-EEES--

Foldseek 3Di:
DCPLPQCCPWQLSVLCCCCQPPPVSDNVDHPPRPQADPVNGGADPCRAGWGWDDPDSPDIKIWHCAPVNHPPDPRIDIPPDD

Radius of gyration: 13.2 Å; chains: 1; bounding box: 29×22×38 Å